Protein AF-A0A8S9RZ91-F1 (afdb_monomer)

Solvent-accessible surface area (backbone atoms only — not comparable to full-atom values): 9835 Å² total; per-residue (Å²): 141,82,88,76,85,74,83,75,78,84,65,54,71,66,55,51,50,51,50,53,48,51,53,52,50,52,51,51,64,76,62,54,91,50,96,87,55,54,51,36,31,27,27,37,69,45,57,50,100,84,69,47,68,59,37,34,36,29,27,37,44,76,41,85,66,58,70,72,53,40,52,53,52,25,52,43,52,44,50,63,47,27,75,76,74,50,90,67,40,70,46,76,37,62,60,89,55,75,84,68,41,77,88,36,60,71,62,47,51,53,41,56,58,52,46,72,78,31,95,70,59,41,80,42,76,42,60,57,89,76,44,51,65,26,51,49,33,12,52,44,26,44,68,39,86,61,90,40,80,49,73,44,62,67,89,53,75,61,66,83,49,59,78,90,121

InterPro domains:
  IPR002156 Ribonuclease H domain [PF13456] (37-140)
  IPR044730 Ribonuclease H-like domain, plant type [cd06222] (40-139)

Nearest PDB structures (foldseek):
  3flk-assembly2_C  TM=3.140E-01  e=1.646E-01  Pseudomonas putida
  8grd-assembly1_A  TM=3.361E-01  e=4.318E-01  Homo sapiens
  6l59-assembly1_A  TM=4.097E-01  e=9.959E-01  Homo sapiens
  6kdf-assembly6_K  TM=3.539E-01  e=7.221E-01  Homo sapiens
  6kdf-assembly7_N  TM=3.415E-01  e=2.785E+00  Homo sapiens

Organism: Brassica cretica (NCBI:txid69181)

Radius of gyration: 17.31 Å; Cα contacts (8 Å, |Δi|>4): 193; chains: 1; bounding box: 48×41×41 Å

Secondary structure (DSSP, 8-state):
------------HHHHHHHHHHHHHHHHHHTS--TT--EEEEEEEEE-TTS-EEEEEEEEEE--S-HHHHHHHHHHHHHHHHHHH----EEEES-S-GGGGGG-HHHHHHHHHHHTT-TT-EEEE--GGG-HHHHHHHHHHHH-SS--EEEESS--HHHHS----

Sequence (165 aa):
MNDKHFRRIYRDPLELVGYAESECQAWFNANERTPTNQFSGCGWVWMDNIRNAQLMGTRKHVRRESPLHSEGKALRWAMENMLQHSTCQSFETDCKEPGAWPSFATELERIETLQICFPDFKITYVPRTQNQISDSLARTARSFHRELYFIGCSIPVWLLRPPQV

Structure (mmCIF, N/CA/C/O backbone):
data_AF-A0A8S9RZ91-F1
#
_entry.id   AF-A0A8S9RZ91-F1
#
loop_
_atom_site.group_PDB
_atom_site.id
_atom_site.type_symbol
_atom_site.label_atom_id
_atom_site.label_alt_id
_atom_site.label_comp_id
_atom_site.label_asym_id
_atom_site.label_entity_id
_atom_site.label_seq_id
_atom_site.pdbx_PDB_ins_code
_atom_site.Cartn_x
_atom_site.Cartn_y
_atom_site.Cartn_z
_atom_site.occupancy
_atom_site.B_iso_or_equiv
_atom_site.auth_seq_id
_atom_site.auth_comp_id
_atom_site.auth_asym_id
_atom_site.auth_atom_id
_atom_site.pdbx_PDB_model_num
ATOM 1 N N . MET A 1 1 ? -24.374 -27.828 13.364 1.00 34.03 1 MET A N 1
ATOM 2 C CA . MET A 1 1 ? -22.987 -28.269 13.619 1.00 34.03 1 MET A CA 1
ATOM 3 C C . MET A 1 1 ? -22.269 -28.289 12.284 1.00 34.03 1 MET A C 1
ATOM 5 O O . MET A 1 1 ? -22.613 -29.120 11.463 1.00 34.03 1 MET A O 1
ATOM 9 N N . ASN A 1 2 ? -21.375 -27.332 12.031 1.00 27.08 2 ASN A N 1
ATOM 10 C CA . ASN A 1 2 ? -20.544 -27.307 10.826 1.00 27.08 2 ASN A CA 1
ATOM 11 C C . ASN A 1 2 ? -19.086 -27.375 11.270 1.00 27.08 2 ASN A C 1
ATOM 13 O O . ASN A 1 2 ? -18.550 -26.394 11.784 1.00 27.08 2 ASN A O 1
ATOM 17 N N . ASP A 1 3 ? -18.488 -28.545 11.085 1.00 34.78 3 ASP A N 1
ATOM 18 C CA . ASP A 1 3 ? -17.077 -28.808 11.329 1.00 34.78 3 ASP A CA 1
ATOM 19 C C . ASP A 1 3 ? -16.261 -28.195 10.181 1.00 34.78 3 ASP A C 1
ATOM 21 O O . ASP A 1 3 ? -16.279 -28.679 9.048 1.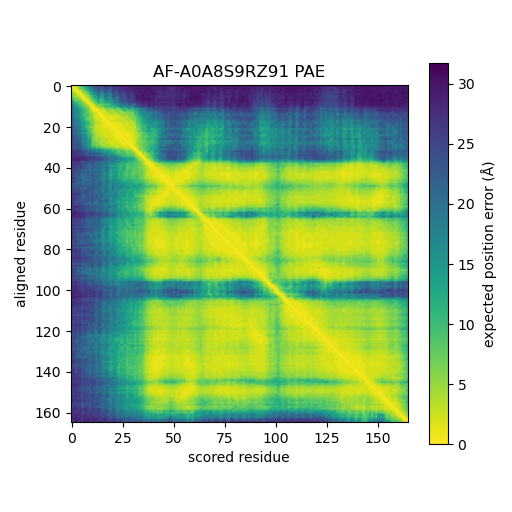00 34.78 3 ASP A O 1
ATOM 25 N N . LYS A 1 4 ? -15.580 -27.074 10.441 1.00 41.78 4 LYS A N 1
ATOM 26 C CA . LYS A 1 4 ? -14.580 -26.529 9.516 1.00 41.78 4 LYS A CA 1
ATOM 27 C C . LYS A 1 4 ? -13.222 -27.071 9.939 1.00 41.78 4 LYS A C 1
ATOM 29 O O . LYS A 1 4 ? -12.595 -26.543 10.853 1.00 41.78 4 LYS A O 1
ATOM 34 N N . HIS A 1 5 ? -12.766 -28.114 9.250 1.00 31.23 5 HIS A N 1
ATOM 35 C CA . HIS A 1 5 ? -11.403 -28.624 9.359 1.00 31.23 5 HIS A CA 1
ATOM 36 C C . HIS A 1 5 ? -10.395 -27.537 8.952 1.00 31.23 5 HIS A C 1
ATOM 38 O O . HIS A 1 5 ? -10.064 -27.372 7.779 1.00 31.23 5 HIS A O 1
ATOM 44 N N . PHE A 1 6 ? -9.857 -26.812 9.931 1.00 33.94 6 PHE A N 1
ATOM 45 C CA . PHE A 1 6 ? -8.595 -26.106 9.761 1.00 33.94 6 PHE A CA 1
ATOM 46 C C . PHE A 1 6 ? -7.485 -27.149 9.828 1.00 33.94 6 PHE A C 1
ATOM 48 O O . PHE A 1 6 ? -7.125 -27.636 10.899 1.00 33.94 6 PHE A O 1
ATOM 55 N N . ARG A 1 7 ? -6.952 -27.525 8.663 1.00 33.78 7 ARG A N 1
ATOM 56 C CA . ARG A 1 7 ? -5.747 -28.351 8.556 1.00 33.78 7 ARG A CA 1
ATOM 57 C C . ARG A 1 7 ? -4.568 -27.515 9.063 1.00 33.78 7 ARG A C 1
ATOM 59 O O . ARG A 1 7 ? -3.879 -26.852 8.296 1.00 33.78 7 ARG A O 1
ATOM 66 N N . ARG A 1 8 ? -4.398 -27.487 10.386 1.00 36.38 8 ARG A N 1
ATOM 67 C CA . ARG A 1 8 ? -3.256 -26.899 11.085 1.00 36.38 8 ARG A CA 1
ATOM 68 C C . ARG A 1 8 ? -2.038 -27.710 10.661 1.00 36.38 8 ARG A C 1
ATOM 70 O O . ARG A 1 8 ? -1.845 -28.831 11.120 1.00 36.38 8 ARG A O 1
ATOM 77 N N . ILE A 1 9 ? -1.269 -27.188 9.711 1.00 44.84 9 ILE A N 1
ATOM 78 C CA . ILE A 1 9 ? 0.043 -27.743 9.390 1.00 44.84 9 ILE A CA 1
ATOM 79 C C . ILE A 1 9 ? 0.877 -27.496 10.651 1.00 44.84 9 ILE A C 1
ATOM 81 O O . ILE A 1 9 ? 1.261 -26.360 10.920 1.00 44.84 9 ILE A O 1
ATOM 85 N N . TYR A 1 10 ? 1.062 -28.525 11.480 1.00 34.47 10 TYR A N 1
ATOM 86 C CA . TYR A 1 10 ? 2.038 -28.502 12.566 1.00 34.47 10 TYR A CA 1
ATOM 87 C C . TYR A 1 10 ? 3.422 -28.473 11.913 1.00 34.47 10 TYR A C 1
ATOM 89 O O . TYR A 1 10 ? 4.023 -29.512 11.667 1.00 34.47 10 TYR A O 1
ATOM 97 N N . ARG A 1 11 ? 3.884 -27.282 11.534 1.00 51.81 11 ARG A N 1
ATOM 98 C CA . ARG A 1 11 ? 5.304 -27.047 11.286 1.00 51.81 11 ARG A CA 1
ATOM 99 C C . ARG A 1 11 ? 5.971 -26.920 12.649 1.00 51.81 11 ARG A C 1
ATOM 101 O O . ARG A 1 11 ? 5.443 -26.221 13.516 1.00 51.81 11 ARG A O 1
ATOM 108 N N . ASP A 1 12 ? 7.088 -27.614 12.829 1.00 55.84 12 ASP A N 1
ATOM 109 C CA . ASP A 1 12 ? 7.968 -27.424 13.979 1.00 55.84 12 ASP A CA 1
ATOM 110 C C . ASP A 1 12 ? 8.267 -25.914 14.126 1.00 55.84 12 ASP A C 1
ATOM 112 O O . ASP A 1 12 ? 8.589 -25.264 13.124 1.00 55.84 12 ASP A O 1
ATOM 116 N N . PRO A 1 13 ? 8.125 -25.316 15.323 1.00 51.84 13 PRO A N 1
ATOM 117 C CA . PRO A 1 13 ? 8.532 -23.937 15.572 1.00 51.84 13 PRO A CA 1
ATOM 118 C C . PRO A 1 13 ? 9.932 -23.597 15.039 1.00 51.84 13 PRO A C 1
ATOM 120 O O . PRO A 1 13 ? 10.122 -22.495 14.529 1.00 51.84 13 PRO A O 1
ATOM 123 N N . LEU A 1 14 ? 10.884 -24.536 15.078 1.00 53.56 14 LEU A N 1
ATOM 124 C CA . LEU A 1 14 ? 12.232 -24.339 14.533 1.00 53.56 14 LEU A CA 1
ATOM 125 C C . LEU A 1 14 ? 12.255 -24.323 12.997 1.00 53.56 14 LEU A C 1
ATOM 127 O O .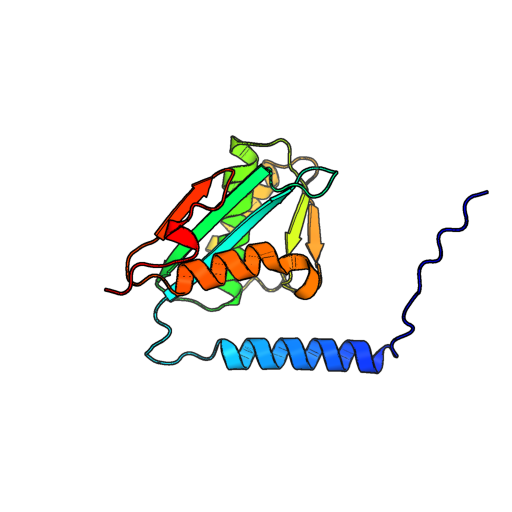 LEU A 1 14 ? 12.978 -23.523 12.409 1.00 53.56 14 LEU A O 1
ATOM 131 N N . GLU A 1 15 ? 11.420 -25.126 12.331 1.00 57.19 15 GLU A N 1
ATOM 132 C CA . GLU A 1 15 ? 11.250 -25.061 10.872 1.00 57.19 15 GLU A CA 1
ATOM 133 C C . GLU A 1 15 ? 10.570 -23.761 10.430 1.00 57.19 15 GLU A C 1
ATOM 135 O O . GLU A 1 15 ? 10.906 -23.217 9.380 1.00 57.19 15 GLU A O 1
ATOM 140 N N . LEU A 1 16 ? 9.618 -23.244 11.215 1.00 48.97 16 LEU A N 1
ATOM 141 C CA . LEU A 1 16 ? 8.991 -21.947 10.944 1.00 48.97 16 LEU A CA 1
ATOM 142 C C . LEU A 1 16 ? 9.999 -20.808 11.056 1.00 48.97 16 LEU A C 1
ATOM 144 O O . LEU A 1 16 ? 9.991 -19.929 10.197 1.00 48.97 16 LEU A O 1
ATOM 148 N N . VAL A 1 17 ? 10.857 -20.840 12.080 1.00 53.69 17 VAL A N 1
ATOM 149 C CA . VAL A 1 17 ? 11.947 -19.872 12.263 1.00 53.69 17 VAL A CA 1
ATOM 150 C C . VAL A 1 17 ? 12.961 -19.992 11.128 1.00 53.69 17 VAL A C 1
ATOM 152 O O . VAL A 1 17 ? 13.236 -18.992 10.475 1.00 53.69 17 VAL A O 1
ATOM 155 N N . GLY A 1 18 ? 13.420 -21.201 10.795 1.00 65.06 18 GLY A N 1
ATOM 156 C CA . GLY A 1 18 ? 14.364 -21.414 9.695 1.00 65.06 18 GLY A CA 1
ATOM 157 C C . GLY A 1 18 ? 13.801 -21.001 8.330 1.00 65.06 18 GLY A C 1
ATOM 158 O O . GLY A 1 18 ? 14.486 -20.358 7.537 1.00 65.06 18 GLY A O 1
ATOM 159 N N . TYR A 1 19 ? 12.521 -21.282 8.064 1.00 56.09 19 TYR A N 1
ATOM 160 C CA . TYR A 1 19 ? 11.839 -20.799 6.862 1.00 56.09 19 TYR A CA 1
ATOM 161 C C . TYR A 1 19 ? 11.774 -19.267 6.848 1.00 56.09 19 TYR A C 1
ATOM 163 O O . TYR A 1 19 ? 12.157 -18.633 5.866 1.00 56.09 19 TYR A O 1
ATOM 171 N N . ALA A 1 20 ? 11.359 -18.666 7.962 1.00 47.78 20 ALA A N 1
ATOM 172 C CA . ALA A 1 20 ? 11.318 -17.223 8.148 1.00 47.78 20 ALA A CA 1
ATOM 173 C C . ALA A 1 20 ? 12.686 -16.547 7.948 1.00 47.78 20 ALA A C 1
ATOM 175 O O . ALA A 1 20 ? 12.725 -15.464 7.366 1.00 47.78 20 ALA A O 1
ATOM 176 N N . GLU A 1 21 ? 13.770 -17.151 8.432 1.00 57.75 21 GLU A N 1
ATOM 177 C CA . GLU A 1 21 ? 15.146 -16.671 8.280 1.00 57.75 21 GLU A CA 1
ATOM 178 C C . GLU A 1 21 ? 15.637 -16.820 6.840 1.00 57.75 21 GLU A C 1
ATOM 180 O O . GLU A 1 21 ? 16.201 -15.877 6.289 1.00 57.75 21 GLU A O 1
ATOM 185 N N . SER A 1 22 ? 15.359 -17.955 6.193 1.00 59.03 22 SER A N 1
ATOM 186 C CA . SER A 1 22 ? 15.718 -18.178 4.788 1.00 59.03 22 SER A CA 1
ATOM 187 C C . SER A 1 22 ? 15.026 -17.184 3.849 1.00 59.03 22 SER A C 1
ATOM 189 O O . SER A 1 22 ? 15.671 -16.640 2.954 1.00 59.03 22 SER A O 1
ATOM 191 N N . GLU A 1 23 ? 13.755 -16.859 4.106 1.00 55.72 23 GLU A N 1
ATOM 192 C CA . GLU A 1 23 ? 13.004 -15.834 3.375 1.00 55.72 23 GLU A CA 1
ATOM 193 C C . GLU A 1 23 ? 13.587 -14.434 3.627 1.00 55.72 23 GLU A C 1
ATOM 195 O O . GLU A 1 23 ? 13.751 -13.656 2.688 1.00 55.72 23 GLU A O 1
ATOM 200 N N . CYS A 1 24 ? 13.965 -14.119 4.874 1.00 54.62 24 CYS A N 1
ATOM 201 C CA . CYS A 1 24 ? 14.640 -12.864 5.219 1.00 54.62 24 CYS A CA 1
ATOM 202 C C . CYS A 1 24 ? 16.007 -12.732 4.523 1.00 54.62 24 CYS A C 1
ATOM 204 O O . CYS A 1 24 ? 16.317 -11.670 3.981 1.00 54.62 24 CYS A O 1
ATOM 206 N N . GLN A 1 25 ? 16.808 -13.799 4.485 1.00 58.19 25 GLN A N 1
ATOM 207 C CA . GLN A 1 25 ? 18.122 -13.803 3.841 1.00 58.19 25 GLN A CA 1
ATOM 208 C C . GLN A 1 25 ? 18.008 -13.733 2.315 1.00 58.19 25 GLN A C 1
ATOM 210 O O . GLN A 1 25 ? 18.722 -12.959 1.678 1.00 58.19 25 GLN A O 1
ATOM 215 N N . ALA A 1 26 ? 17.088 -14.494 1.715 1.00 63.22 26 ALA A N 1
ATOM 216 C CA . ALA A 1 26 ? 16.804 -14.424 0.284 1.00 63.22 26 ALA A CA 1
ATOM 217 C C . ALA A 1 26 ? 16.333 -13.020 -0.113 1.00 63.22 26 ALA A C 1
ATOM 219 O O . ALA A 1 26 ? 16.778 -12.477 -1.126 1.00 63.22 26 ALA A O 1
ATOM 220 N N . TRP A 1 27 ? 15.496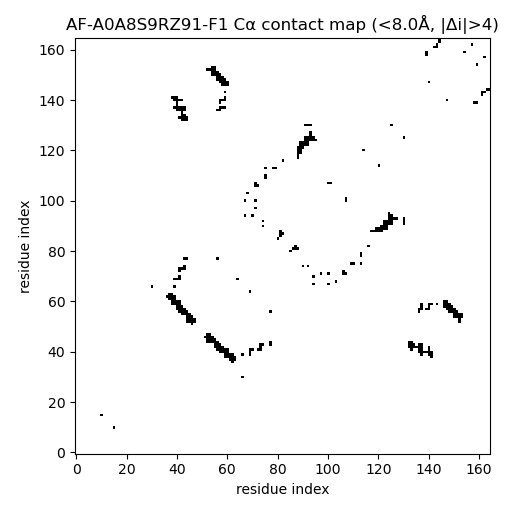 -12.399 0.720 1.00 62.22 27 TRP A N 1
ATOM 221 C CA . TRP A 1 27 ? 15.086 -11.013 0.545 1.00 62.22 27 TRP A CA 1
ATOM 222 C C . TRP A 1 27 ? 16.268 -10.048 0.654 1.00 62.22 27 TRP A C 1
ATOM 224 O O . TRP A 1 27 ? 16.386 -9.152 -0.180 1.00 62.22 27 TRP A O 1
ATOM 234 N N . PHE A 1 28 ? 17.161 -10.221 1.630 1.00 57.78 28 PHE A N 1
ATOM 235 C CA . PHE A 1 28 ? 18.330 -9.354 1.789 1.00 57.78 28 PHE A CA 1
ATOM 236 C C . PHE A 1 28 ? 19.254 -9.447 0.568 1.00 57.78 28 PHE A C 1
ATOM 238 O O . PHE A 1 28 ? 19.584 -8.425 -0.032 1.00 57.78 28 PHE A O 1
ATOM 245 N N . ASN A 1 29 ? 19.558 -10.669 0.123 1.00 63.75 29 ASN A N 1
ATOM 246 C CA . ASN A 1 29 ? 20.411 -10.940 -1.036 1.00 63.75 29 ASN A CA 1
ATOM 247 C C . ASN A 1 29 ? 19.793 -10.416 -2.345 1.00 63.75 29 ASN A C 1
ATOM 249 O O . ASN A 1 29 ? 20.468 -9.770 -3.142 1.00 63.75 29 ASN A O 1
ATOM 253 N N . ALA A 1 30 ? 18.487 -10.617 -2.562 1.00 58.94 30 ALA A N 1
ATOM 254 C CA . ALA A 1 30 ? 17.782 -10.096 -3.741 1.00 58.94 30 ALA A CA 1
ATOM 255 C C . ALA A 1 30 ? 17.734 -8.559 -3.784 1.00 58.94 30 ALA A C 1
ATOM 257 O O . ALA A 1 30 ? 17.476 -7.955 -4.830 1.00 58.94 30 ALA A O 1
ATOM 258 N N . ASN A 1 31 ? 17.957 -7.920 -2.640 1.00 55.81 31 ASN A N 1
ATOM 259 C CA . ASN A 1 31 ? 17.917 -6.483 -2.490 1.00 55.81 31 ASN A CA 1
ATOM 260 C C . ASN A 1 31 ? 19.295 -5.854 -2.239 1.00 55.81 31 ASN A C 1
ATOM 262 O O . ASN A 1 31 ? 19.367 -4.645 -1.992 1.00 55.81 31 ASN A O 1
ATOM 266 N N . GLU A 1 32 ? 20.383 -6.609 -2.362 1.00 61.94 32 GLU A N 1
ATOM 267 C CA . GLU A 1 32 ? 21.737 -6.068 -2.319 1.00 61.94 32 GLU A CA 1
ATOM 268 C C . GLU A 1 32 ? 21.937 -5.034 -3.453 1.00 61.94 32 GLU A C 1
ATOM 270 O O . GLU A 1 32 ? 21.334 -5.114 -4.534 1.00 61.94 32 GLU A O 1
ATOM 275 N N . ARG A 1 33 ? 22.687 -3.958 -3.184 1.00 55.09 33 ARG A N 1
ATOM 276 C CA . ARG A 1 33 ? 22.827 -2.829 -4.122 1.00 55.09 33 ARG A CA 1
ATOM 277 C C . ARG A 1 33 ? 23.794 -3.185 -5.250 1.00 55.09 33 ARG A C 1
ATOM 279 O O . ARG A 1 33 ? 25.002 -3.080 -5.087 1.00 55.09 33 ARG A O 1
ATOM 286 N N . THR A 1 34 ? 23.256 -3.509 -6.422 1.00 54.91 34 THR A N 1
ATOM 287 C CA . THR A 1 34 ? 24.010 -3.551 -7.683 1.00 54.91 34 THR A CA 1
ATOM 288 C C . THR A 1 34 ? 23.812 -2.246 -8.478 1.00 54.91 34 THR A C 1
ATOM 290 O O . THR A 1 34 ? 22.769 -1.600 -8.334 1.00 54.91 34 THR A O 1
ATOM 293 N N . PRO A 1 35 ? 24.757 -1.834 -9.350 1.00 53.41 35 PRO A N 1
ATOM 294 C CA . PRO A 1 35 ? 24.640 -0.612 -10.165 1.00 53.41 35 PRO A CA 1
ATOM 295 C C . PRO A 1 35 ? 23.393 -0.549 -11.067 1.00 53.41 35 PRO A C 1
ATOM 297 O O . PRO A 1 35 ? 22.992 0.531 -11.500 1.00 53.41 35 PRO A O 1
ATOM 300 N N . THR A 1 36 ? 22.764 -1.697 -11.335 1.00 53.47 36 THR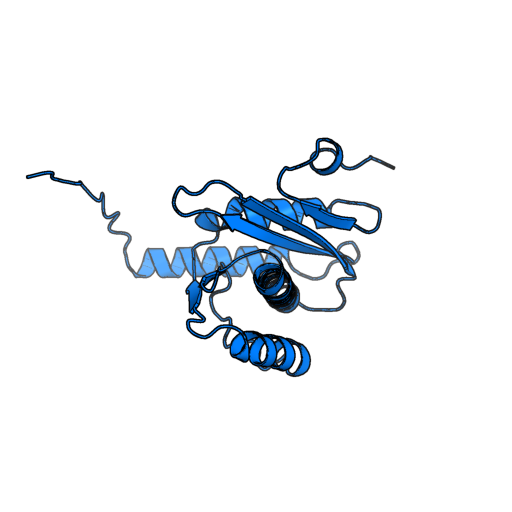 A N 1
ATOM 301 C CA . THR A 1 36 ? 21.526 -1.842 -12.116 1.00 53.47 36 THR A CA 1
ATOM 302 C C . THR A 1 36 ? 20.250 -1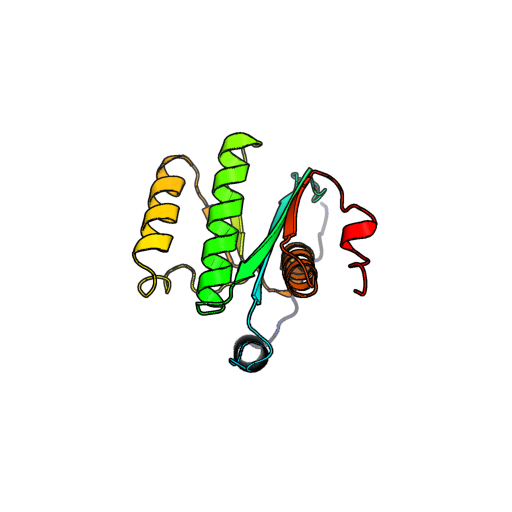.643 -11.287 1.00 53.47 36 THR A C 1
ATOM 304 O O . THR A 1 36 ? 19.164 -1.527 -11.848 1.00 53.47 36 THR A O 1
ATOM 307 N N . ASN A 1 37 ? 20.349 -1.547 -9.958 1.00 62.94 37 ASN A N 1
ATOM 308 C CA . ASN A 1 37 ? 19.211 -1.462 -9.042 1.00 62.94 37 ASN A CA 1
ATOM 309 C C . ASN A 1 37 ? 18.917 -0.007 -8.620 1.00 62.94 37 ASN A C 1
ATOM 311 O O . ASN A 1 37 ? 18.726 0.292 -7.444 1.00 62.94 37 ASN A O 1
ATOM 315 N N . GLN A 1 38 ? 18.917 0.921 -9.585 1.00 73.06 38 GLN A N 1
ATOM 316 C CA . GLN A 1 38 ? 18.731 2.364 -9.347 1.00 73.06 38 GLN A CA 1
ATOM 317 C C . GLN A 1 38 ? 17.291 2.757 -9.004 1.00 73.06 38 GLN A C 1
ATOM 319 O O . GLN A 1 38 ? 17.037 3.902 -8.632 1.00 73.06 38 GLN A O 1
ATOM 324 N N . PHE A 1 39 ? 16.340 1.829 -9.119 1.00 82.25 39 PHE A N 1
ATOM 325 C CA . PHE A 1 39 ? 14.923 2.090 -8.909 1.00 82.25 39 PHE A CA 1
ATOM 326 C C . PHE A 1 39 ? 14.290 1.064 -7.978 1.00 82.25 39 PHE A C 1
ATOM 328 O O . PHE A 1 39 ? 14.609 -0.121 -8.004 1.00 82.25 39 PHE A O 1
ATOM 335 N N . SER A 1 40 ? 13.366 1.552 -7.163 1.00 85.62 40 SER A N 1
ATOM 336 C CA . SER A 1 40 ? 12.488 0.760 -6.319 1.00 85.62 40 SER A CA 1
ATOM 337 C C . SER A 1 40 ? 11.062 0.907 -6.839 1.00 85.62 40 SER A C 1
ATOM 339 O O . SER A 1 40 ? 10.715 1.903 -7.473 1.00 85.62 40 SER A O 1
ATOM 341 N N . GLY A 1 41 ? 10.236 -0.095 -6.564 1.00 89.38 41 GLY A N 1
ATOM 342 C CA . GLY A 1 41 ? 8.800 -0.022 -6.797 1.00 89.38 41 GLY A CA 1
ATOM 343 C C . GLY A 1 41 ? 8.056 -0.088 -5.471 1.00 89.38 41 GLY A C 1
ATOM 344 O O . GLY A 1 41 ? 8.498 -0.791 -4.564 1.00 89.38 41 GLY A O 1
ATOM 345 N N . CYS A 1 42 ? 6.944 0.632 -5.374 1.00 90.75 42 CYS A N 1
ATOM 346 C CA . CYS A 1 42 ? 5.942 0.468 -4.325 1.00 90.75 42 CYS A CA 1
ATOM 347 C C . CYS A 1 42 ? 4.652 -0.038 -4.970 1.00 90.75 42 CYS A C 1
ATOM 349 O O . CYS A 1 42 ? 4.259 0.453 -6.030 1.00 90.75 42 CYS A O 1
ATOM 351 N N . GLY A 1 43 ? 3.979 -0.967 -4.301 1.00 93.75 43 GLY A N 1
ATOM 352 C CA . GLY A 1 43 ? 2.671 -1.468 -4.693 1.00 93.75 43 GLY A CA 1
ATOM 353 C C . GLY A 1 43 ? 1.787 -1.635 -3.465 1.00 93.75 43 GLY A C 1
ATOM 354 O O . GLY A 1 43 ? 2.284 -2.005 -2.407 1.00 93.75 43 GLY A O 1
ATOM 355 N N . TRP A 1 44 ? 0.498 -1.344 -3.601 1.00 95.19 44 TRP A N 1
ATOM 356 C CA . TRP A 1 44 ? -0.507 -1.611 -2.574 1.00 95.19 44 TRP A CA 1
ATOM 357 C C . TRP A 1 44 ? -1.839 -1.954 -3.231 1.00 95.19 44 TRP A C 1
ATOM 359 O O . TRP A 1 44 ? -2.126 -1.519 -4.349 1.00 95.19 44 TRP A O 1
ATOM 369 N N . VAL A 1 45 ? -2.661 -2.720 -2.522 1.00 95.50 45 VAL A N 1
ATOM 370 C CA . VAL A 1 45 ? -4.027 -3.042 -2.926 1.00 95.50 45 VAL A CA 1
ATOM 371 C C . VAL A 1 45 ? -4.956 -2.901 -1.728 1.00 95.50 45 VAL A C 1
ATOM 373 O O . VAL A 1 45 ? -4.645 -3.349 -0.628 1.00 95.50 45 VAL A O 1
ATOM 376 N N . TRP A 1 46 ? -6.102 -2.275 -1.952 1.00 94.81 46 TRP A N 1
ATOM 377 C CA . TRP A 1 46 ? -7.233 -2.287 -1.045 1.00 94.81 46 TRP A CA 1
ATOM 378 C C . TRP A 1 46 ? -8.250 -3.311 -1.537 1.00 94.81 46 TRP A C 1
ATOM 380 O O . TRP A 1 46 ? -8.654 -3.303 -2.705 1.00 94.81 46 TRP A O 1
ATOM 390 N N . MET A 1 47 ? -8.646 -4.200 -0.632 1.00 91.75 47 MET A N 1
ATOM 391 C CA . MET A 1 47 ? -9.629 -5.242 -0.881 1.00 91.75 47 MET A CA 1
ATOM 392 C C . MET A 1 47 ? -10.874 -5.019 -0.024 1.00 91.75 47 MET A C 1
ATOM 394 O O . MET A 1 47 ? -10.780 -4.542 1.107 1.00 91.75 47 MET A O 1
ATOM 398 N N . ASP A 1 48 ? -12.035 -5.394 -0.557 1.00 88.69 48 ASP A N 1
ATOM 399 C CA . ASP A 1 48 ? -13.264 -5.481 0.229 1.00 88.69 48 ASP A CA 1
ATOM 400 C C . ASP A 1 48 ? -13.280 -6.723 1.143 1.00 88.69 48 ASP A C 1
ATOM 402 O O . ASP A 1 48 ? -12.374 -7.563 1.139 1.00 88.69 48 ASP A O 1
ATOM 406 N N . ASN A 1 49 ? -14.360 -6.875 1.911 1.00 86.44 49 ASN A N 1
ATOM 407 C CA . ASN A 1 49 ? -14.545 -7.979 2.858 1.00 86.44 49 ASN A CA 1
ATOM 408 C C . ASN A 1 49 ? -14.604 -9.373 2.197 1.00 86.44 49 ASN A C 1
ATOM 410 O O . ASN A 1 49 ? -14.541 -10.385 2.893 1.00 86.44 49 ASN A O 1
ATOM 414 N N . ILE A 1 50 ? -14.744 -9.439 0.871 1.00 90.12 50 ILE A N 1
ATOM 415 C CA . ILE A 1 50 ? -14.828 -10.668 0.072 1.00 90.12 50 ILE A CA 1
ATOM 416 C C . ILE A 1 50 ? -13.527 -10.859 -0.739 1.00 90.12 50 ILE A C 1
ATOM 418 O O . ILE A 1 50 ? -13.435 -11.746 -1.582 1.00 90.12 50 ILE A O 1
ATOM 422 N N . ARG A 1 51 ? -12.474 -10.082 -0.438 1.00 85.75 51 ARG A N 1
ATOM 423 C CA . ARG A 1 51 ? -11.161 -10.106 -1.107 1.00 85.75 51 ARG A CA 1
ATOM 424 C C . ARG A 1 51 ? -11.192 -9.681 -2.579 1.00 85.75 51 ARG A C 1
ATOM 426 O O . ARG A 1 51 ? -10.282 -10.035 -3.328 1.00 85.75 51 ARG A O 1
ATOM 433 N N . ASN A 1 52 ? -12.175 -8.886 -3.001 1.00 89.75 52 ASN A N 1
ATOM 434 C CA . ASN A 1 52 ? -12.107 -8.251 -4.317 1.00 89.75 52 ASN A CA 1
ATOM 435 C C . ASN A 1 52 ? -11.286 -6.969 -4.229 1.00 89.75 52 ASN A C 1
ATOM 437 O O . ASN A 1 52 ? -11.512 -6.144 -3.343 1.00 89.75 52 ASN A O 1
ATOM 441 N N . ALA A 1 53 ? -10.350 -6.789 -5.160 1.00 91.19 53 ALA A N 1
ATOM 442 C CA . ALA A 1 53 ? -9.585 -5.556 -5.271 1.00 91.19 53 ALA A CA 1
ATOM 443 C C . ALA A 1 53 ? -10.511 -4.399 -5.676 1.00 91.19 53 ALA A C 1
ATOM 445 O O . ALA A 1 53 ? -11.154 -4.453 -6.721 1.00 91.19 53 ALA A O 1
ATOM 446 N N . GLN A 1 54 ? -10.558 -3.361 -4.846 1.00 93.94 54 GLN A N 1
ATOM 447 C CA . GLN A 1 54 ? -11.377 -2.166 -5.062 1.00 93.94 54 GLN A CA 1
ATOM 448 C C . GLN A 1 54 ? -10.535 -1.009 -5.601 1.00 93.94 54 GLN A C 1
ATOM 450 O O . GLN A 1 54 ? -10.951 -0.268 -6.491 1.00 93.94 54 GLN A O 1
ATOM 455 N N . LEU A 1 55 ? -9.315 -0.877 -5.084 1.00 94.88 55 LEU A N 1
ATOM 456 C CA . LEU A 1 55 ? -8.362 0.141 -5.497 1.00 94.88 55 LEU A CA 1
ATOM 457 C C . LEU A 1 55 ? -6.952 -0.407 -5.340 1.00 94.88 55 LEU A C 1
ATOM 459 O O . LEU A 1 55 ? -6.669 -1.160 -4.414 1.00 94.88 55 LEU A O 1
ATOM 463 N N . MET A 1 56 ? -6.053 -0.029 -6.231 1.00 95.75 56 MET A N 1
ATOM 464 C CA . MET A 1 56 ? -4.650 -0.390 -6.122 1.00 95.75 56 MET A CA 1
ATOM 465 C C . MET A 1 56 ? -3.773 0.736 -6.631 1.00 95.75 56 MET A C 1
ATOM 467 O O . MET A 1 56 ? -4.187 1.529 -7.480 1.00 95.75 56 MET A O 1
ATOM 471 N N . GLY A 1 57 ? -2.545 0.763 -6.137 1.00 95.38 57 GLY A N 1
ATOM 472 C CA . GLY A 1 57 ? -1.531 1.697 -6.578 1.00 95.38 57 GLY A CA 1
ATOM 473 C C . GLY A 1 57 ? -0.243 0.980 -6.930 1.00 95.38 57 GLY A C 1
ATOM 474 O O . GLY A 1 57 ? 0.168 0.034 -6.260 1.00 95.38 57 GLY A O 1
ATOM 475 N N . THR A 1 58 ? 0.419 1.455 -7.979 1.00 94.88 58 THR A N 1
ATOM 476 C CA . THR A 1 58 ? 1.800 1.086 -8.276 1.00 94.88 58 THR A CA 1
ATOM 477 C C . THR A 1 58 ? 2.598 2.307 -8.696 1.00 94.88 58 THR A C 1
ATOM 479 O O . THR A 1 58 ? 2.130 3.146 -9.469 1.00 94.88 58 THR A O 1
ATOM 482 N N . ARG A 1 59 ? 3.802 2.447 -8.146 1.00 92.56 59 ARG A N 1
ATOM 483 C CA . ARG A 1 59 ? 4.698 3.545 -8.498 1.00 92.56 59 ARG A CA 1
ATOM 484 C C . ARG A 1 59 ? 6.146 3.106 -8.491 1.00 92.56 59 ARG A C 1
ATOM 486 O O . ARG A 1 59 ? 6.547 2.252 -7.701 1.00 92.56 59 ARG A O 1
ATOM 493 N N . LYS A 1 60 ? 6.931 3.754 -9.337 1.00 90.75 60 LYS A N 1
ATOM 494 C CA . LYS A 1 60 ? 8.383 3.638 -9.393 1.00 90.75 60 LYS A CA 1
ATOM 495 C C . LYS A 1 60 ? 9.005 4.878 -8.761 1.00 90.75 60 LYS A C 1
ATOM 497 O O . LYS A 1 60 ? 8.556 5.994 -9.006 1.00 90.75 60 LYS A O 1
ATOM 502 N N . HIS A 1 61 ? 10.074 4.694 -7.997 1.00 83.06 61 HIS A N 1
ATOM 503 C CA . HIS A 1 61 ? 10.870 5.787 -7.439 1.00 83.06 61 HIS A CA 1
ATOM 504 C C . HIS A 1 61 ? 12.359 5.474 -7.523 1.00 83.06 61 HIS A C 1
ATOM 506 O O . HIS A 1 61 ? 12.772 4.314 -7.575 1.00 83.06 61 HIS A O 1
ATOM 512 N N . VAL A 1 62 ? 13.189 6.517 -7.531 1.00 79.50 62 VAL A N 1
ATOM 513 C CA . VAL A 1 62 ? 14.646 6.348 -7.494 1.00 79.50 62 VAL A CA 1
ATOM 514 C C . VAL A 1 62 ? 15.028 5.675 -6.177 1.00 79.50 62 VAL A C 1
ATOM 516 O O . VAL A 1 62 ? 14.663 6.136 -5.091 1.00 79.50 62 VAL A O 1
ATOM 519 N N . ARG A 1 63 ? 15.776 4.576 -6.268 1.00 72.25 63 ARG A N 1
ATOM 520 C CA . ARG A 1 63 ? 16.268 3.806 -5.128 1.00 72.25 63 ARG A CA 1
ATOM 521 C C . ARG A 1 63 ? 17.465 4.509 -4.507 1.00 72.25 63 ARG A C 1
ATOM 523 O O . ARG A 1 63 ? 18.612 4.110 -4.671 1.00 72.25 63 ARG A O 1
ATOM 530 N N . ARG A 1 64 ? 17.184 5.577 -3.765 1.00 65.75 64 ARG A N 1
ATOM 531 C CA . ARG A 1 64 ? 18.189 6.255 -2.932 1.00 65.75 64 ARG A CA 1
ATOM 532 C C . ARG A 1 64 ? 18.401 5.547 -1.592 1.00 65.75 64 ARG A C 1
ATOM 534 O O . ARG A 1 64 ? 19.420 5.738 -0.939 1.00 65.75 64 ARG A O 1
ATOM 541 N N . GLU A 1 65 ? 17.469 4.676 -1.207 1.00 71.12 65 GLU A N 1
ATOM 542 C CA . GLU A 1 65 ? 17.308 4.197 0.172 1.00 71.12 65 GLU A CA 1
ATOM 543 C C . GLU A 1 65 ? 17.147 2.669 0.232 1.00 71.12 65 GLU A C 1
ATOM 545 O O . GLU A 1 65 ? 17.194 1.987 -0.799 1.00 71.12 65 GLU A O 1
ATOM 550 N N . SER A 1 66 ? 17.053 2.115 1.442 1.00 76.12 66 SER A N 1
ATOM 551 C CA . SER A 1 66 ? 16.971 0.670 1.674 1.00 76.12 66 SER A CA 1
ATOM 552 C C . SER A 1 66 ? 15.627 0.083 1.192 1.00 76.12 66 SER A C 1
ATOM 554 O O . SER A 1 66 ? 14.668 0.813 0.929 1.00 76.12 66 SER A O 1
ATOM 556 N N . PRO A 1 67 ? 15.509 -1.246 1.051 1.00 77.75 67 PRO A N 1
ATOM 557 C CA . PRO A 1 67 ? 14.218 -1.879 0.779 1.00 77.75 67 PRO A CA 1
ATOM 558 C C . PRO A 1 67 ? 13.181 -1.617 1.876 1.00 77.75 67 PRO A C 1
ATOM 560 O O . PRO A 1 67 ? 12.039 -1.324 1.549 1.00 77.75 67 PRO A O 1
ATOM 563 N N . LEU A 1 68 ? 13.599 -1.623 3.149 1.00 78.88 68 LEU A N 1
ATOM 564 C CA . LEU A 1 68 ? 12.740 -1.294 4.293 1.00 78.88 68 LEU A CA 1
ATOM 565 C C . LEU A 1 68 ? 12.102 0.092 4.128 1.00 78.88 68 LEU A C 1
ATOM 567 O O . LEU A 1 68 ? 10.920 0.287 4.389 1.00 78.88 68 LEU A O 1
ATOM 571 N N . HIS A 1 69 ? 12.860 1.036 3.573 1.00 79.06 69 HIS A N 1
ATOM 572 C CA . HIS A 1 69 ? 12.349 2.354 3.240 1.00 79.06 69 HIS A CA 1
ATOM 573 C C . HIS A 1 69 ? 11.287 2.332 2.121 1.00 79.06 69 HIS A C 1
ATOM 575 O O . HIS A 1 69 ? 10.362 3.141 2.111 1.00 79.06 69 HIS A O 1
ATOM 581 N N . SER A 1 70 ? 11.394 1.407 1.162 1.00 82.50 70 SER A N 1
ATOM 582 C CA . SER A 1 70 ? 10.381 1.242 0.107 1.00 82.50 70 SER A CA 1
ATOM 583 C C . SER A 1 70 ? 9.078 0.651 0.655 1.00 82.50 70 SER A C 1
ATOM 585 O O . SER A 1 70 ? 8.014 1.058 0.189 1.00 82.50 70 SER A O 1
ATOM 587 N N . GLU A 1 71 ? 9.159 -0.218 1.668 1.00 85.81 71 GLU A N 1
ATOM 588 C CA . GLU A 1 71 ? 7.992 -0.729 2.401 1.00 85.81 71 GLU A CA 1
ATOM 589 C C . GLU A 1 71 ? 7.275 0.395 3.165 1.00 85.81 71 GLU A C 1
ATOM 591 O O . GLU A 1 71 ? 6.076 0.600 2.980 1.00 85.81 71 GLU A O 1
ATOM 596 N N . GLY A 1 72 ? 8.012 1.209 3.935 1.00 84.94 72 GLY A N 1
ATOM 597 C CA . GLY A 1 72 ? 7.441 2.370 4.636 1.00 84.94 72 GLY A CA 1
ATOM 598 C C . GLY A 1 72 ? 6.792 3.372 3.673 1.00 84.94 72 GLY A C 1
ATOM 599 O O . GLY A 1 72 ? 5.645 3.783 3.853 1.00 84.94 72 GLY A O 1
ATOM 600 N N . LYS A 1 73 ? 7.475 3.685 2.563 1.00 87.50 73 LYS A N 1
ATOM 601 C CA . LYS A 1 73 ? 6.930 4.520 1.482 1.00 87.50 73 LYS A CA 1
ATOM 602 C C . LYS A 1 73 ? 5.643 3.938 0.888 1.00 87.50 73 LYS A C 1
ATOM 604 O O . LYS A 1 73 ? 4.741 4.713 0.559 1.00 87.50 73 LYS A O 1
ATOM 609 N N . ALA A 1 74 ? 5.565 2.621 0.694 1.00 90.69 74 ALA A N 1
ATOM 610 C CA . ALA A 1 74 ? 4.376 1.958 0.162 1.00 90.69 74 ALA A CA 1
ATOM 611 C C . ALA A 1 74 ? 3.200 2.055 1.142 1.00 90.69 74 ALA A C 1
ATOM 613 O O . ALA A 1 74 ? 2.115 2.456 0.723 1.00 90.69 74 ALA A O 1
ATOM 614 N N . LEU A 1 75 ? 3.433 1.792 2.433 1.00 90.88 75 LEU A N 1
ATOM 615 C CA . LEU A 1 75 ? 2.404 1.920 3.464 1.00 90.88 75 LEU A CA 1
ATOM 616 C C . LEU A 1 75 ? 1.883 3.353 3.571 1.00 90.88 75 LEU A C 1
ATOM 618 O O . LEU A 1 75 ? 0.674 3.562 3.518 1.00 90.88 75 LEU A O 1
ATOM 622 N N . ARG A 1 76 ? 2.780 4.342 3.672 1.00 91.31 76 ARG A N 1
ATOM 623 C CA . ARG A 1 76 ? 2.397 5.759 3.737 1.00 91.31 76 ARG A CA 1
ATOM 624 C C . ARG A 1 76 ? 1.482 6.129 2.576 1.00 91.31 76 ARG A C 1
ATOM 626 O O . ARG A 1 76 ? 0.453 6.767 2.760 1.00 91.31 76 ARG A O 1
ATOM 633 N N . TRP A 1 77 ? 1.847 5.685 1.376 1.00 94.31 77 TRP A N 1
ATOM 634 C CA . TRP A 1 77 ? 1.070 5.960 0.177 1.00 94.31 77 TRP A CA 1
ATOM 635 C C . TRP A 1 77 ? -0.293 5.265 0.189 1.00 94.31 77 TRP A C 1
ATOM 637 O O . TRP A 1 77 ? -1.284 5.872 -0.211 1.00 94.31 77 TRP A O 1
ATOM 647 N N . ALA A 1 78 ? -0.368 4.028 0.681 1.00 94.94 78 ALA A N 1
ATOM 648 C CA . ALA A 1 78 ? -1.640 3.346 0.882 1.00 94.94 78 ALA A CA 1
ATOM 649 C C . ALA A 1 78 ? -2.525 4.124 1.869 1.00 94.94 78 ALA A C 1
ATOM 651 O O . ALA A 1 78 ? -3.677 4.399 1.552 1.00 94.94 78 ALA A O 1
ATOM 652 N N . MET A 1 79 ? -1.983 4.561 3.010 1.00 93.62 79 MET A N 1
ATOM 653 C CA . MET A 1 79 ? -2.703 5.364 4.008 1.00 93.62 79 MET A CA 1
ATOM 654 C C . MET A 1 79 ? -3.231 6.682 3.421 1.00 93.62 79 MET A C 1
ATOM 656 O O . MET A 1 79 ? -4.417 6.974 3.553 1.00 93.62 79 MET A O 1
ATOM 660 N N . GLU A 1 80 ? -2.391 7.440 2.706 1.00 94.62 80 GLU A N 1
ATOM 661 C CA . GLU A 1 80 ? -2.780 8.687 2.022 1.00 94.62 80 GLU A CA 1
ATOM 662 C C . GLU A 1 80 ? -3.964 8.476 1.059 1.00 94.62 80 GLU A C 1
ATOM 664 O O . GLU A 1 80 ? -4.830 9.345 0.937 1.00 94.62 80 GLU A O 1
ATOM 669 N N . ASN A 1 81 ? -4.021 7.322 0.385 1.00 94.50 81 ASN A N 1
ATOM 670 C CA . ASN A 1 81 ? -5.122 6.967 -0.511 1.00 94.50 81 ASN A CA 1
ATOM 671 C C . ASN A 1 81 ? -6.357 6.473 0.243 1.00 94.50 81 ASN A C 1
ATOM 673 O O . ASN A 1 81 ? -7.477 6.797 -0.150 1.00 94.50 81 ASN A O 1
ATOM 677 N N . MET A 1 82 ? -6.180 5.704 1.319 1.00 93.94 82 MET A N 1
ATOM 678 C CA . MET A 1 82 ? -7.306 5.201 2.104 1.00 93.94 82 MET A CA 1
ATOM 679 C C . MET A 1 82 ? -8.084 6.344 2.746 1.00 93.94 82 MET A C 1
ATOM 681 O O . MET A 1 82 ? -9.308 6.287 2.710 1.00 93.94 82 MET A O 1
ATOM 685 N N . LEU A 1 83 ? -7.404 7.401 3.209 1.00 92.00 83 LEU A N 1
ATOM 686 C CA . LEU A 1 83 ? -8.054 8.615 3.721 1.00 92.00 83 LEU A CA 1
ATOM 687 C C . LEU A 1 83 ? -8.934 9.318 2.680 1.00 92.00 83 LEU A C 1
ATOM 689 O O . LEU A 1 83 ? -9.931 9.936 3.038 1.00 92.00 83 LEU A O 1
ATOM 693 N N . GLN A 1 84 ? -8.563 9.251 1.400 1.00 91.19 84 GLN A N 1
ATOM 694 C CA . GLN A 1 84 ? -9.275 9.951 0.327 1.00 91.19 84 GLN A CA 1
ATOM 695 C C . GLN A 1 84 ? -10.397 9.119 -0.294 1.00 91.19 84 GLN A C 1
ATOM 697 O O . GLN A 1 84 ? -11.364 9.677 -0.810 1.00 91.19 84 GLN A O 1
ATOM 702 N N . HIS A 1 85 ? -10.260 7.793 -0.295 1.00 88.25 85 HIS A N 1
ATOM 703 C CA . HIS A 1 85 ? -11.061 6.928 -1.162 1.00 88.25 85 HIS A CA 1
ATOM 704 C C . HIS A 1 85 ? -11.800 5.803 -0.434 1.00 88.25 85 HIS A C 1
ATOM 706 O O . HIS A 1 85 ? -12.539 5.062 -1.080 1.00 88.25 85 HIS A O 1
ATOM 712 N N . SER A 1 86 ? -11.622 5.641 0.880 1.00 88.38 86 SER A N 1
ATOM 713 C CA . SER A 1 86 ? -12.214 4.518 1.609 1.00 88.38 86 SER A CA 1
ATOM 714 C C . SER A 1 86 ? -12.486 4.833 3.081 1.00 88.38 86 SER A C 1
ATOM 716 O O . SER A 1 86 ? -12.000 5.812 3.632 1.00 88.38 86 SER A O 1
ATOM 718 N N . THR A 1 87 ? -13.202 3.932 3.749 1.00 87.25 87 THR A N 1
ATOM 719 C CA . THR A 1 87 ? -13.291 3.885 5.217 1.00 87.25 87 THR A CA 1
ATOM 720 C C . THR A 1 87 ? -12.302 2.881 5.820 1.00 87.25 87 THR A C 1
ATOM 722 O O . THR A 1 87 ? -12.477 2.459 6.960 1.00 87.25 87 THR A O 1
ATOM 725 N N . CYS A 1 88 ? -11.306 2.421 5.052 1.00 89.44 88 CYS A N 1
ATOM 726 C CA . CYS A 1 88 ? -10.355 1.409 5.495 1.00 89.44 88 CYS A CA 1
ATOM 727 C C . CYS A 1 88 ? -9.438 1.965 6.593 1.00 89.44 88 CYS A C 1
ATOM 729 O O . CYS A 1 88 ? -8.818 3.011 6.423 1.00 89.44 88 CYS A O 1
ATOM 731 N N . GLN A 1 89 ? -9.346 1.240 7.708 1.00 91.25 89 GLN A N 1
ATOM 732 C CA . GLN A 1 89 ? -8.530 1.592 8.881 1.00 91.25 89 GLN A CA 1
ATOM 733 C C . GLN A 1 89 ? -7.453 0.529 9.177 1.00 91.25 89 GLN A C 1
ATOM 735 O O . GLN A 1 89 ? -6.586 0.725 10.026 1.00 91.25 89 GLN A O 1
ATOM 740 N N . SER A 1 90 ? -7.518 -0.621 8.495 1.00 91.69 90 SER A N 1
ATOM 741 C CA . SER A 1 90 ? -6.654 -1.781 8.727 1.00 91.69 90 SER A CA 1
ATOM 742 C C . SER A 1 90 ? -5.735 -2.030 7.537 1.00 91.69 90 SER A C 1
ATOM 744 O O . SER A 1 90 ? -6.185 -2.136 6.400 1.00 91.69 90 SER A O 1
ATOM 746 N N . PHE A 1 91 ? -4.448 -2.168 7.821 1.00 91.94 91 PHE A N 1
ATOM 747 C CA . PHE A 1 91 ? -3.380 -2.341 6.851 1.00 91.94 91 PHE A CA 1
ATOM 748 C C . PHE A 1 91 ? -2.643 -3.659 7.105 1.00 91.94 91 PHE A C 1
ATOM 750 O O . PHE A 1 91 ? -2.461 -4.093 8.246 1.00 91.94 91 PHE A O 1
ATOM 757 N N . GLU A 1 92 ? -2.199 -4.296 6.028 1.00 92.38 92 GLU A N 1
ATOM 758 C CA . GLU A 1 92 ? -1.439 -5.545 6.057 1.00 92.38 92 GLU A CA 1
ATOM 759 C C . GLU A 1 92 ? -0.070 -5.319 5.403 1.00 92.38 92 GLU A C 1
ATOM 761 O O . GLU A 1 92 ? 0.034 -4.625 4.391 1.00 92.38 92 GLU A O 1
ATOM 766 N N . THR A 1 93 ? 0.993 -5.879 5.983 1.00 89.50 93 THR A N 1
ATOM 767 C CA . THR A 1 93 ? 2.360 -5.796 5.443 1.00 89.50 93 THR A CA 1
ATOM 768 C C . THR A 1 93 ? 3.125 -7.094 5.679 1.00 89.50 93 THR A C 1
ATOM 770 O O . THR A 1 93 ? 2.956 -7.738 6.710 1.00 89.50 93 THR A O 1
ATOM 773 N N . ASP A 1 94 ? 3.996 -7.477 4.747 1.00 87.94 94 ASP A N 1
ATOM 774 C CA . ASP A 1 94 ? 4.943 -8.587 4.909 1.00 87.94 94 ASP A CA 1
ATOM 775 C C . ASP A 1 94 ? 6.291 -8.162 5.505 1.00 87.94 94 ASP A C 1
ATOM 777 O O . ASP A 1 94 ? 7.226 -8.962 5.593 1.00 87.94 94 ASP A O 1
ATOM 781 N N . CYS A 1 95 ? 6.390 -6.923 5.985 1.00 84.00 95 CYS A N 1
ATOM 782 C CA . CYS A 1 95 ? 7.515 -6.461 6.778 1.00 84.00 95 CYS A CA 1
ATOM 783 C C . CYS A 1 95 ? 7.303 -6.829 8.257 1.00 84.00 95 CYS A C 1
ATOM 785 O O . CYS A 1 95 ? 6.353 -6.365 8.884 1.00 84.00 95 CYS A O 1
ATOM 787 N N . LYS A 1 96 ? 8.184 -7.668 8.824 1.00 71.69 96 LYS A N 1
ATOM 788 C CA . LYS A 1 96 ? 8.089 -8.146 10.223 1.00 71.69 96 LYS A CA 1
ATOM 789 C C . LYS A 1 96 ? 8.335 -7.062 11.269 1.00 71.69 96 LYS A C 1
ATOM 791 O O . LYS A 1 96 ? 7.851 -7.183 12.388 1.00 71.69 96 LYS A O 1
ATOM 796 N N . GLU A 1 97 ? 9.082 -6.022 10.914 1.00 65.81 97 GLU A N 1
ATOM 797 C CA . GLU A 1 97 ? 9.512 -4.989 11.854 1.00 65.81 97 GLU A CA 1
ATOM 798 C C . GLU A 1 97 ? 9.119 -3.585 11.372 1.00 65.81 97 GLU A C 1
ATOM 800 O O . GLU A 1 97 ? 9.987 -2.749 11.109 1.00 65.81 97 GLU A O 1
ATOM 805 N N . PRO A 1 98 ? 7.813 -3.269 11.287 1.00 59.09 98 PRO A N 1
ATOM 806 C CA . PRO A 1 98 ? 7.388 -1.892 11.055 1.00 59.09 98 PRO A CA 1
ATOM 807 C C . PRO A 1 98 ? 7.863 -0.956 12.185 1.00 59.09 98 PRO A C 1
ATOM 809 O O . PRO A 1 98 ? 8.076 0.228 11.971 1.00 59.09 98 PRO A O 1
ATOM 812 N N . GLY A 1 99 ? 8.118 -1.496 13.383 1.00 55.06 99 GLY A N 1
ATOM 813 C CA . GLY A 1 99 ? 8.716 -0.772 14.510 1.00 55.06 99 GLY A CA 1
ATOM 814 C C . GLY A 1 99 ? 10.243 -0.611 14.461 1.00 55.06 99 GLY A C 1
ATOM 815 O O . GLY A 1 99 ? 10.774 0.119 15.289 1.00 55.06 99 GLY A O 1
ATOM 816 N N . ALA A 1 100 ? 10.956 -1.245 13.513 1.00 53.94 100 ALA A N 1
ATOM 817 C CA . ALA A 1 100 ? 12.393 -1.024 13.259 1.00 53.94 100 ALA A CA 1
ATOM 818 C C . ALA A 1 100 ? 12.647 0.095 12.224 1.00 53.94 100 ALA A C 1
ATOM 820 O O . ALA A 1 100 ? 13.772 0.316 11.764 1.00 53.94 100 ALA A O 1
ATOM 821 N N . TRP A 1 101 ? 11.617 0.893 11.929 1.00 58.25 101 TRP A N 1
ATOM 822 C CA . TRP A 1 101 ? 11.740 2.161 11.215 1.00 58.25 101 TRP A CA 1
ATOM 823 C C . TRP A 1 101 ? 12.472 3.328 11.928 1.00 58.25 101 TRP A C 1
ATOM 825 O O . TRP A 1 101 ? 12.611 4.356 11.267 1.00 58.25 101 TRP A O 1
ATOM 835 N N . PRO A 1 102 ? 13.015 3.259 13.171 1.00 41.25 102 PRO A N 1
ATOM 836 C CA . PRO A 1 102 ? 13.736 4.377 13.792 1.00 41.25 102 PRO A CA 1
ATOM 837 C C . PRO A 1 102 ? 14.963 4.884 13.023 1.00 41.25 102 PRO A C 1
ATOM 839 O O . PRO A 1 102 ? 15.445 5.975 13.307 1.00 41.25 102 PRO A O 1
ATOM 842 N N . SER A 1 103 ? 15.458 4.152 12.017 1.00 53.66 103 SER A N 1
ATOM 843 C CA . SER A 1 103 ? 16.463 4.679 11.078 1.00 53.66 103 SER A CA 1
ATOM 844 C C . SER A 1 103 ? 15.891 5.665 10.035 1.00 53.66 103 SER A C 1
ATOM 846 O O . SER A 1 103 ? 16.650 6.218 9.241 1.00 53.66 103 SER A O 1
ATOM 848 N N . PHE A 1 104 ? 14.576 5.933 10.054 1.00 62.31 104 PHE A N 1
ATOM 849 C CA . PHE A 1 104 ? 13.831 6.747 9.082 1.00 62.31 104 PHE A CA 1
ATOM 850 C C . PHE A 1 104 ? 12.920 7.789 9.752 1.00 62.31 104 PHE A C 1
ATOM 852 O O . PHE A 1 104 ? 11.732 7.862 9.437 1.00 62.31 104 PHE A O 1
ATOM 859 N N . ALA A 1 105 ? 13.470 8.607 10.656 1.00 67.06 105 ALA A N 1
ATOM 860 C CA . ALA A 1 105 ? 12.713 9.578 11.458 1.00 67.06 105 ALA A CA 1
ATOM 861 C C . ALA A 1 105 ? 11.646 10.358 10.660 1.00 67.06 105 ALA A C 1
ATOM 863 O O . ALA A 1 105 ? 10.497 10.412 11.074 1.00 67.06 105 ALA A O 1
ATOM 864 N N . THR A 1 106 ? 11.983 10.874 9.473 1.00 73.44 106 THR A N 1
ATOM 865 C CA . THR A 1 106 ? 11.050 11.666 8.651 1.00 73.44 106 THR A CA 1
ATOM 866 C C . THR A 1 106 ? 9.912 10.850 8.031 1.00 73.44 106 THR A C 1
ATOM 868 O O . THR A 1 106 ? 8.792 11.337 7.918 1.00 73.44 106 THR A O 1
ATOM 871 N N . GLU A 1 107 ? 10.164 9.622 7.575 1.00 73.19 107 GLU A N 1
ATOM 872 C CA . GLU A 1 107 ? 9.096 8.789 7.000 1.00 73.19 107 GLU A CA 1
ATOM 873 C C . GLU A 1 107 ? 8.183 8.233 8.084 1.00 73.19 107 GLU A C 1
ATOM 875 O O . GLU A 1 107 ? 6.965 8.201 7.906 1.00 73.19 107 GLU A O 1
ATOM 880 N N . LEU A 1 108 ? 8.777 7.844 9.213 1.00 77.62 108 LEU A N 1
ATOM 881 C CA . LEU A 1 108 ? 8.046 7.391 10.382 1.00 77.62 108 LEU A CA 1
ATOM 882 C C . LEU A 1 108 ? 7.156 8.513 10.928 1.00 77.62 108 LEU A C 1
ATOM 884 O O . LEU A 1 108 ? 5.965 8.283 11.075 1.00 77.62 108 LEU A O 1
ATOM 888 N N . GLU A 1 109 ? 7.671 9.736 11.084 1.00 81.81 109 GLU A N 1
ATOM 889 C CA . GLU A 1 109 ? 6.891 10.906 11.520 1.00 81.81 109 GLU A CA 1
ATOM 890 C C . GLU A 1 109 ? 5.689 11.172 10.601 1.00 81.81 109 GLU A C 1
ATOM 892 O O . GLU A 1 109 ? 4.582 11.456 11.063 1.00 81.81 109 GLU A O 1
ATOM 897 N N . ARG A 1 110 ? 5.866 11.034 9.280 1.00 85.19 110 ARG A N 1
ATOM 898 C CA . ARG A 1 110 ? 4.759 11.183 8.321 1.00 85.19 110 ARG A CA 1
ATOM 899 C C . ARG A 1 110 ? 3.717 10.083 8.477 1.00 85.19 110 ARG A C 1
ATOM 901 O O . ARG A 1 110 ? 2.527 10.365 8.368 1.00 85.19 110 ARG A O 1
ATOM 908 N N . ILE A 1 111 ? 4.146 8.842 8.700 1.00 84.88 111 ILE A N 1
ATOM 909 C CA . ILE A 1 111 ? 3.233 7.722 8.936 1.00 84.88 111 ILE A CA 1
ATOM 910 C C . ILE A 1 111 ? 2.507 7.902 10.272 1.00 84.88 111 ILE A C 1
ATOM 912 O O . ILE A 1 111 ? 1.289 7.793 10.293 1.00 84.88 111 ILE A O 1
ATOM 916 N N . GLU A 1 112 ? 3.207 8.241 11.352 1.00 85.19 112 GLU A N 1
ATOM 917 C CA . GLU A 1 112 ? 2.632 8.531 12.673 1.00 85.19 112 GLU A CA 1
ATOM 918 C C . GLU A 1 112 ? 1.628 9.688 12.610 1.00 85.19 112 GLU A C 1
ATOM 920 O O . GLU A 1 112 ? 0.531 9.589 13.151 1.00 85.19 112 GLU A O 1
ATOM 925 N N . THR A 1 113 ? 1.940 10.749 11.861 1.00 88.88 113 THR A N 1
ATOM 926 C CA . THR A 1 113 ? 0.999 11.853 11.619 1.00 88.88 113 THR A CA 1
ATOM 927 C C . THR A 1 113 ? -0.257 11.362 10.904 1.00 88.88 113 THR A C 1
ATOM 929 O O . THR A 1 113 ? -1.368 11.716 11.293 1.00 88.88 113 THR A O 1
ATOM 932 N N . LEU A 1 114 ? -0.106 10.522 9.874 1.00 89.19 114 LEU A N 1
ATOM 933 C CA . LEU A 1 114 ? -1.251 9.939 9.177 1.00 89.19 114 LEU A CA 1
ATOM 934 C C . LEU A 1 114 ? -2.059 9.011 10.086 1.00 89.19 114 LEU A C 1
ATOM 936 O O . LEU A 1 114 ? -3.278 9.008 9.9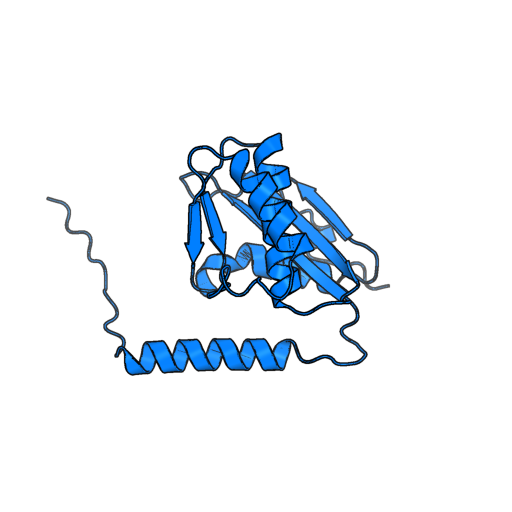68 1.00 89.19 114 LEU A O 1
ATOM 940 N N . GLN A 1 115 ? -1.421 8.261 10.993 1.00 89.56 115 GLN A N 1
ATOM 941 C CA . GLN A 1 115 ? -2.107 7.372 11.941 1.00 89.56 115 GLN A CA 1
ATOM 942 C C . GLN A 1 115 ? -3.135 8.121 12.796 1.00 89.56 115 GLN A C 1
ATOM 944 O O . GLN A 1 115 ? -4.195 7.569 13.067 1.00 89.56 115 GLN A O 1
ATOM 949 N N . ILE A 1 116 ? -2.885 9.388 13.150 1.00 90.50 116 ILE A N 1
ATOM 950 C CA . ILE A 1 116 ? -3.832 10.225 13.915 1.00 90.50 116 ILE A CA 1
ATOM 951 C C . ILE A 1 116 ? -5.173 10.386 13.176 1.00 90.50 116 ILE A C 1
ATOM 953 O O . ILE A 1 116 ? -6.219 10.550 13.802 1.00 90.50 116 ILE A O 1
ATOM 957 N N . CYS A 1 117 ? -5.171 10.305 11.843 1.00 92.25 117 CYS A N 1
ATOM 958 C CA . CYS A 1 117 ? -6.380 10.389 11.025 1.00 92.25 117 CYS A CA 1
ATOM 959 C C . CYS A 1 117 ? -7.188 9.077 10.976 1.00 92.25 117 CYS A C 1
ATOM 961 O O . CYS A 1 117 ? -8.246 9.048 10.347 1.00 92.25 117 CYS A O 1
ATOM 963 N N . PHE A 1 118 ? -6.714 8.007 11.621 1.00 89.81 118 PHE A N 1
ATOM 964 C CA . PHE A 1 118 ? -7.340 6.687 11.644 1.00 89.81 118 PHE A CA 1
ATOM 965 C C . PHE A 1 118 ? -7.751 6.304 13.081 1.00 89.81 118 PHE A C 1
ATOM 967 O O . PHE A 1 118 ? -6.923 5.778 13.827 1.00 89.81 118 PHE A O 1
ATOM 974 N N . PRO A 1 119 ? -9.014 6.541 13.497 1.00 90.25 119 PRO A N 1
ATOM 975 C CA . PRO A 1 119 ? -9.464 6.276 14.869 1.00 90.25 119 PRO A CA 1
ATOM 976 C C . PRO A 1 119 ? -9.269 4.826 15.332 1.00 90.25 119 PRO A C 1
ATOM 978 O O . PRO A 1 119 ? -8.988 4.595 16.503 1.00 90.25 119 PRO A O 1
ATOM 981 N N . ASP A 1 120 ? -9.371 3.872 14.403 1.00 91.38 120 ASP A N 1
ATOM 982 C CA . ASP A 1 120 ? -9.228 2.433 14.652 1.00 91.38 120 ASP A CA 1
ATOM 983 C C . ASP A 1 120 ? -8.032 1.853 13.876 1.00 91.38 120 ASP A C 1
ATOM 985 O O . ASP A 1 120 ? -8.111 0.768 13.287 1.00 91.38 120 ASP A O 1
ATOM 989 N N . PHE A 1 121 ? -6.925 2.605 13.817 1.00 88.81 121 PHE A N 1
ATOM 990 C CA . PHE A 1 121 ? -5.734 2.211 13.066 1.00 88.81 121 PHE A CA 1
ATOM 991 C C . PHE A 1 121 ? -5.222 0.830 13.481 1.00 88.81 121 PHE A C 1
ATOM 993 O O . PHE A 1 121 ? -4.948 0.560 14.654 1.00 88.81 121 PHE A O 1
ATOM 1000 N N . LYS A 1 122 ? -5.004 -0.033 12.489 1.00 90.06 122 LYS A N 1
ATOM 1001 C CA . LYS A 1 122 ? -4.394 -1.343 12.699 1.00 90.06 122 LYS A CA 1
ATOM 1002 C C . LYS A 1 122 ? -3.400 -1.644 11.594 1.00 90.06 122 LYS A C 1
ATOM 1004 O O . LYS A 1 122 ? -3.748 -1.577 10.422 1.00 90.06 122 LYS A O 1
ATOM 1009 N N . ILE A 1 123 ? -2.195 -2.069 11.960 1.00 88.81 123 ILE A N 1
ATOM 1010 C CA . ILE A 1 123 ? -1.255 -2.701 11.034 1.00 88.81 123 ILE A CA 1
ATOM 1011 C C . ILE A 1 123 ? -1.009 -4.141 11.478 1.00 88.81 123 ILE A C 1
ATOM 1013 O O . ILE A 1 123 ? -0.787 -4.406 12.658 1.00 88.81 123 ILE A O 1
ATOM 1017 N N . THR A 1 124 ? -1.086 -5.086 10.545 1.00 88.81 124 THR A N 1
ATOM 1018 C CA . THR A 1 124 ? -0.844 -6.505 10.822 1.00 88.81 124 THR A CA 1
ATOM 1019 C C . THR A 1 124 ? 0.219 -7.072 9.905 1.00 88.81 124 THR A C 1
ATOM 1021 O O . THR A 1 124 ? 0.258 -6.777 8.711 1.00 88.81 124 THR A O 1
ATOM 1024 N N . TYR A 1 125 ? 1.086 -7.899 10.485 1.00 87.12 125 TYR A N 1
ATOM 1025 C CA . TYR A 1 125 ? 2.024 -8.688 9.709 1.00 87.12 125 TYR A CA 1
ATOM 1026 C C . TYR A 1 125 ? 1.290 -9.833 9.007 1.00 87.12 125 TYR A C 1
ATOM 1028 O O . TYR A 1 125 ? 0.550 -10.584 9.648 1.00 87.12 125 TYR A O 1
ATOM 1036 N N . VAL A 1 126 ? 1.554 -10.004 7.714 1.00 88.81 126 VAL A N 1
ATOM 1037 C CA . VAL A 1 126 ? 1.113 -11.152 6.919 1.00 88.81 126 VAL A CA 1
ATOM 1038 C C . VAL A 1 126 ? 2.317 -11.801 6.235 1.00 88.81 126 VAL A C 1
ATOM 1040 O O . VAL A 1 126 ? 3.241 -11.106 5.825 1.00 88.81 126 VAL A O 1
ATOM 1043 N N . PRO A 1 127 ? 2.361 -13.133 6.071 1.00 87.88 127 PRO A N 1
ATOM 1044 C CA . PRO A 1 127 ? 3.411 -13.761 5.277 1.00 87.88 127 PRO A CA 1
ATOM 1045 C C . PRO A 1 127 ? 3.430 -13.205 3.848 1.00 87.88 127 PRO A C 1
ATOM 1047 O O . PRO A 1 127 ? 2.378 -12.949 3.264 1.00 87.88 127 PRO A O 1
ATOM 1050 N N . ARG A 1 128 ? 4.613 -13.111 3.234 1.00 85.81 128 ARG A N 1
ATOM 1051 C CA . ARG A 1 128 ? 4.787 -12.634 1.849 1.00 85.81 128 ARG A CA 1
ATOM 1052 C C . ARG A 1 128 ? 3.918 -13.382 0.832 1.00 85.81 128 ARG A C 1
ATOM 1054 O O . ARG A 1 128 ? 3.394 -12.797 -0.111 1.00 85.81 128 ARG A O 1
ATOM 1061 N N . THR A 1 129 ? 3.670 -14.669 1.074 1.00 85.12 129 THR A N 1
ATOM 1062 C CA . THR A 1 129 ? 2.759 -15.509 0.278 1.00 85.12 129 THR A CA 1
ATOM 1063 C C . THR A 1 129 ? 1.301 -15.036 0.287 1.00 85.12 129 THR A C 1
ATOM 1065 O O . THR A 1 129 ? 0.538 -15.438 -0.585 1.00 85.12 129 THR A O 1
ATOM 1068 N N . GLN A 1 130 ? 0.914 -14.176 1.230 1.00 85.06 130 GLN A N 1
ATOM 1069 C CA . GLN A 1 130 ? -0.403 -13.543 1.317 1.00 85.06 130 GLN A CA 1
ATOM 1070 C C . GLN A 1 130 ? -0.409 -12.097 0.786 1.00 85.06 130 GLN A C 1
ATOM 1072 O O . GLN A 1 130 ? -1.483 -11.581 0.495 1.00 85.06 130 GLN A O 1
ATOM 1077 N N . ASN A 1 131 ? 0.760 -11.475 0.572 1.00 89.31 131 ASN A N 1
ATOM 1078 C CA . ASN A 1 131 ? 0.908 -10.111 0.034 1.00 89.31 131 ASN A CA 1
ATOM 1079 C C . ASN A 1 131 ? 1.276 -10.085 -1.471 1.00 89.31 131 ASN A C 1
ATOM 1081 O O . ASN A 1 131 ? 1.871 -9.135 -1.979 1.00 89.31 131 ASN A O 1
ATOM 1085 N N . GLN A 1 132 ? 0.929 -11.144 -2.212 1.00 90.25 132 GLN A N 1
ATOM 1086 C CA . GLN A 1 132 ? 1.392 -11.366 -3.592 1.00 90.25 132 GLN A CA 1
ATOM 1087 C C . GLN A 1 132 ? 0.991 -10.260 -4.579 1.00 90.25 132 GLN A C 1
ATOM 1089 O O . GLN A 1 132 ? 1.736 -9.975 -5.516 1.00 90.25 132 GLN A O 1
ATOM 1094 N N . ILE A 1 133 ? -0.180 -9.642 -4.396 1.00 90.69 133 ILE A N 1
ATOM 1095 C CA . ILE A 1 133 ? -0.679 -8.603 -5.308 1.00 90.69 133 ILE A CA 1
ATOM 1096 C C . ILE A 1 133 ? 0.180 -7.341 -5.187 1.00 90.69 133 ILE A C 1
ATOM 1098 O O . ILE A 1 133 ? 0.700 -6.863 -6.195 1.00 90.69 133 ILE A O 1
ATOM 1102 N N . SER A 1 134 ? 0.378 -6.836 -3.967 1.00 92.44 134 SER A N 1
ATOM 1103 C CA . SER A 1 134 ? 1.222 -5.664 -3.694 1.00 92.44 134 SER A CA 1
ATOM 1104 C C . SER A 1 134 ? 2.655 -5.891 -4.173 1.00 92.44 134 SER A C 1
ATOM 1106 O O . SER A 1 134 ? 3.237 -5.036 -4.843 1.00 92.44 134 SER A O 1
ATOM 1108 N N . ASP A 1 135 ? 3.187 -7.089 -3.925 1.00 90.25 135 ASP A N 1
ATOM 1109 C CA . ASP A 1 135 ? 4.501 -7.518 -4.396 1.00 90.25 135 ASP A CA 1
ATOM 1110 C C . ASP A 1 135 ? 4.617 -7.505 -5.923 1.00 90.25 135 ASP A C 1
ATOM 1112 O O . ASP A 1 135 ? 5.602 -7.016 -6.485 1.00 90.25 135 ASP A O 1
ATOM 1116 N N . SER A 1 136 ? 3.609 -8.038 -6.614 1.00 90.06 136 SER A N 1
ATOM 1117 C CA . SER A 1 136 ? 3.569 -8.064 -8.074 1.00 90.06 136 SER A CA 1
ATOM 1118 C C . SER A 1 136 ? 3.482 -6.650 -8.647 1.00 90.06 136 SER A C 1
ATOM 1120 O O . SER A 1 136 ? 4.212 -6.317 -9.583 1.00 90.06 136 SER A O 1
ATOM 1122 N N . LEU A 1 137 ? 2.676 -5.777 -8.036 1.00 92.44 137 LEU A N 1
ATOM 1123 C CA . LEU A 1 137 ? 2.574 -4.363 -8.394 1.00 92.44 137 LEU A CA 1
ATOM 1124 C C . LEU A 1 137 ? 3.914 -3.635 -8.216 1.00 92.44 137 LEU A C 1
ATOM 1126 O O . LEU A 1 137 ? 4.339 -2.921 -9.126 1.00 92.44 137 LEU A O 1
ATOM 1130 N N . ALA A 1 138 ? 4.609 -3.847 -7.097 1.00 90.88 138 ALA A N 1
ATOM 1131 C CA . ALA A 1 138 ? 5.916 -3.251 -6.826 1.00 90.88 138 ALA A CA 1
ATOM 1132 C C . ALA A 1 138 ? 6.997 -3.755 -7.798 1.00 90.88 138 ALA A C 1
ATOM 1134 O O . ALA A 1 138 ? 7.798 -2.972 -8.319 1.00 90.88 138 ALA A O 1
ATOM 1135 N N . ARG A 1 139 ? 7.015 -5.062 -8.087 1.00 88.75 139 ARG A N 1
ATOM 1136 C CA . ARG A 1 139 ? 7.921 -5.662 -9.081 1.00 88.75 139 ARG A CA 1
ATOM 1137 C C . ARG A 1 139 ? 7.661 -5.117 -10.478 1.00 88.75 139 ARG A C 1
ATOM 1139 O O . ARG A 1 139 ? 8.606 -4.761 -11.178 1.00 88.75 139 ARG A O 1
ATOM 1146 N N . THR A 1 140 ? 6.390 -5.013 -10.849 1.00 88.75 140 THR A N 1
ATOM 1147 C CA . THR A 1 140 ? 5.962 -4.447 -12.126 1.00 88.75 140 THR A CA 1
ATOM 1148 C C . THR A 1 140 ? 6.456 -3.012 -12.252 1.00 88.75 140 THR A C 1
ATOM 1150 O O . THR A 1 140 ? 7.173 -2.724 -13.203 1.00 88.75 140 THR A O 1
ATOM 1153 N N . ALA A 1 141 ? 6.228 -2.146 -11.258 1.00 89.62 141 ALA A N 1
ATOM 1154 C CA . ALA A 1 141 ? 6.768 -0.782 -11.262 1.00 89.62 141 ALA A CA 1
ATOM 1155 C C . ALA A 1 141 ? 8.278 -0.718 -11.480 1.00 89.62 141 ALA A C 1
ATOM 1157 O O . ALA A 1 141 ? 8.760 0.091 -12.274 1.00 89.62 141 ALA A O 1
ATOM 1158 N N . ARG A 1 142 ? 9.029 -1.581 -10.792 1.00 86.62 142 ARG A N 1
ATOM 1159 C CA . ARG A 1 142 ? 10.490 -1.627 -10.900 1.00 86.62 142 ARG A CA 1
ATOM 1160 C C . ARG A 1 142 ? 10.958 -1.962 -12.319 1.00 86.62 142 ARG A C 1
ATOM 1162 O O . ARG A 1 142 ? 12.017 -1.493 -12.720 1.00 86.62 142 ARG A O 1
ATOM 1169 N N . SER A 1 143 ? 10.173 -2.743 -13.063 1.00 84.62 143 SER A N 1
ATOM 1170 C CA . SER A 1 143 ? 10.502 -3.169 -14.428 1.00 84.62 143 SER A CA 1
ATOM 1171 C C . SER A 1 143 ? 10.293 -2.096 -15.501 1.00 84.62 143 SER A C 1
ATOM 1173 O O . SER A 1 143 ? 10.826 -2.232 -16.598 1.00 84.62 143 SER A O 1
ATOM 1175 N N . PHE A 1 144 ? 9.549 -1.021 -15.217 1.00 82.44 144 PHE A N 1
ATOM 1176 C CA . PHE A 1 144 ? 9.338 0.042 -16.202 1.00 82.44 144 PHE A CA 1
ATOM 1177 C C . PHE A 1 144 ? 10.631 0.820 -16.451 1.00 82.44 144 PHE A C 1
ATOM 1179 O O . PHE A 1 144 ? 11.313 1.220 -15.509 1.00 82.44 144 P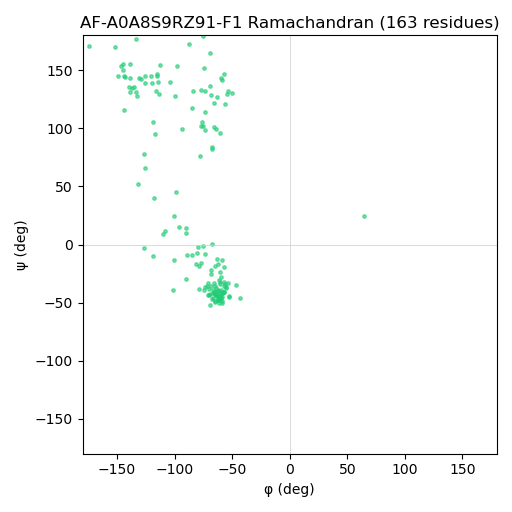HE A O 1
ATOM 1186 N N . HIS A 1 145 ? 10.938 1.119 -17.715 1.00 77.88 145 HIS A N 1
ATOM 1187 C CA . HIS A 1 145 ? 12.063 1.990 -18.071 1.00 77.88 145 HIS A CA 1
ATOM 1188 C C . HIS A 1 145 ? 11.803 3.447 -17.660 1.00 77.88 145 HIS A C 1
ATOM 1190 O O . HIS A 1 145 ? 12.663 4.098 -17.066 1.00 77.88 145 HIS A O 1
ATOM 1196 N N . ARG A 1 146 ? 10.582 3.939 -17.896 1.00 79.81 146 ARG A N 1
ATOM 1197 C CA . ARG A 1 146 ? 10.147 5.308 -17.572 1.00 79.81 146 ARG A CA 1
ATOM 1198 C C . ARG A 1 146 ? 9.607 5.424 -16.147 1.00 79.81 146 ARG A C 1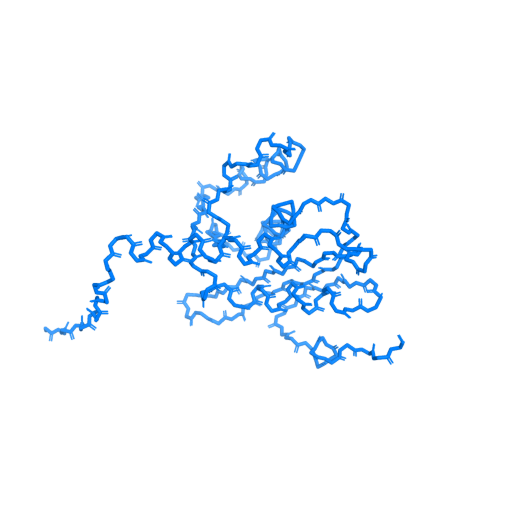
ATOM 1200 O O . ARG A 1 146 ? 9.477 4.423 -15.444 1.00 79.81 146 ARG A O 1
ATOM 1207 N N . GLU A 1 147 ? 9.338 6.652 -15.712 1.00 83.75 147 GLU A N 1
ATOM 1208 C CA . GLU A 1 147 ? 8.599 6.910 -14.475 1.00 83.75 147 GLU A CA 1
ATOM 1209 C C . GLU A 1 147 ? 7.211 6.261 -14.540 1.00 83.75 147 GLU A C 1
ATOM 1211 O O . GLU A 1 147 ? 6.574 6.235 -15.594 1.00 83.75 147 GLU A O 1
ATOM 1216 N N . LEU A 1 148 ? 6.761 5.715 -13.409 1.00 89.62 148 LEU A N 1
ATOM 1217 C CA . LEU A 1 148 ? 5.452 5.090 -13.283 1.00 89.62 148 LEU A CA 1
ATOM 1218 C C . LEU A 1 148 ? 4.770 5.608 -12.022 1.00 89.62 148 LEU A C 1
ATOM 1220 O O . LEU A 1 148 ? 5.332 5.512 -10.930 1.00 89.62 148 LEU A O 1
ATOM 1224 N N . TYR A 1 149 ? 3.543 6.088 -12.182 1.00 92.81 149 TYR A N 1
ATOM 1225 C CA . TYR A 1 149 ? 2.629 6.410 -11.097 1.00 92.81 149 TYR A CA 1
ATOM 1226 C C . TYR A 1 149 ? 1.214 6.060 -11.550 1.00 92.81 149 TYR A C 1
ATOM 1228 O O . TYR A 1 149 ? 0.707 6.632 -12.514 1.00 92.81 149 TYR A O 1
ATOM 1236 N N . PHE A 1 150 ? 0.590 5.095 -10.886 1.00 93.81 150 PHE A N 1
ATOM 1237 C CA . PHE A 1 150 ? -0.742 4.616 -11.226 1.00 93.81 150 PHE A CA 1
ATOM 1238 C C . PHE A 1 150 ? -1.560 4.367 -9.964 1.00 93.81 150 PHE A C 1
ATOM 1240 O O . PHE A 1 150 ? -1.063 3.751 -9.021 1.00 93.81 150 PHE A O 1
ATOM 1247 N N . ILE A 1 151 ? -2.818 4.809 -9.990 1.00 95.12 151 ILE A N 1
ATOM 1248 C CA . ILE A 1 151 ? -3.871 4.472 -9.031 1.00 95.12 151 ILE A CA 1
ATOM 1249 C C . ILE A 1 151 ? -5.117 4.122 -9.848 1.00 95.12 151 ILE A C 1
ATOM 1251 O O . ILE A 1 151 ? -5.485 4.871 -10.753 1.00 95.12 151 ILE A O 1
ATOM 1255 N N . GLY A 1 152 ? -5.766 2.998 -9.552 1.00 93.56 152 GLY A N 1
ATOM 1256 C CA . GLY A 1 152 ? -6.990 2.600 -10.247 1.00 93.56 152 GLY A CA 1
ATOM 1257 C C . GLY A 1 152 ? -7.643 1.347 -9.674 1.00 93.56 152 GLY A C 1
ATOM 1258 O O . GLY A 1 152 ? -7.072 0.666 -8.828 1.00 93.56 152 GLY A O 1
ATOM 1259 N N . CYS A 1 153 ? -8.857 1.044 -10.133 1.00 91.50 153 CYS A N 1
ATOM 1260 C CA . CYS A 1 153 ? -9.637 -0.122 -9.698 1.00 91.50 153 CYS A CA 1
ATOM 1261 C C . CYS A 1 153 ? -9.369 -1.391 -10.528 1.00 91.50 153 CYS A C 1
ATOM 1263 O O . CYS A 1 153 ? -9.802 -2.479 -10.163 1.00 91.50 153 CYS A O 1
ATOM 1265 N N . SER A 1 154 ? -8.631 -1.279 -11.635 1.00 88.38 154 SER A N 1
ATOM 1266 C CA . SER A 1 154 ? -8.318 -2.392 -12.536 1.00 88.38 154 SER A CA 1
ATOM 1267 C C . SER A 1 154 ? -6.902 -2.277 -13.088 1.00 88.38 154 SER A C 1
ATOM 1269 O O . SER A 1 154 ? -6.464 -1.173 -13.408 1.00 88.38 154 SER A O 1
ATOM 1271 N N . ILE A 1 155 ? -6.218 -3.408 -13.272 1.00 83.94 155 ILE A N 1
ATOM 1272 C CA . ILE A 1 155 ? -4.889 -3.460 -13.893 1.00 83.94 155 ILE A CA 1
ATOM 1273 C C . ILE A 1 155 ? -5.030 -3.229 -15.405 1.00 83.94 155 ILE A C 1
ATOM 1275 O O . ILE A 1 155 ? -5.606 -4.077 -16.093 1.00 83.94 155 ILE A O 1
ATOM 1279 N N . PRO A 1 156 ? -4.505 -2.124 -15.961 1.00 82.38 156 PRO A N 1
ATOM 1280 C CA . PRO A 1 156 ? -4.579 -1.905 -17.393 1.00 82.38 156 PRO A CA 1
ATOM 1281 C C . PRO A 1 156 ? -3.585 -2.811 -18.129 1.00 82.38 156 PRO A C 1
ATOM 1283 O O . PRO A 1 156 ? -2.521 -3.158 -17.616 1.00 82.38 156 PRO A O 1
ATOM 1286 N N . VAL A 1 157 ? -3.902 -3.165 -19.377 1.00 83.81 157 VAL A N 1
ATOM 1287 C CA . VAL A 1 157 ? -3.099 -4.108 -20.181 1.00 83.81 157 VAL A CA 1
ATOM 1288 C C . VAL A 1 157 ? -1.642 -3.657 -20.343 1.00 83.81 157 VAL A C 1
ATOM 1290 O O . VAL A 1 157 ? -0.739 -4.493 -20.342 1.00 83.81 157 VAL A O 1
ATOM 1293 N N . TRP A 1 158 ? -1.405 -2.346 -20.449 1.00 81.62 158 TRP A N 1
ATOM 1294 C CA . TRP A 1 158 ? -0.061 -1.773 -20.568 1.00 81.62 158 TRP A CA 1
ATOM 1295 C C . TRP A 1 158 ? 0.768 -1.923 -19.286 1.00 81.62 158 TRP A C 1
ATOM 1297 O O . TRP A 1 158 ? 1.992 -1.903 -19.358 1.00 81.62 158 TRP A O 1
ATOM 1307 N N . LEU A 1 159 ? 0.133 -2.104 -18.122 1.00 80.12 159 LEU A N 1
ATOM 1308 C CA . LEU A 1 159 ? 0.845 -2.272 -16.857 1.00 80.12 159 LEU A CA 1
ATOM 1309 C C . LEU A 1 159 ? 1.495 -3.658 -16.768 1.00 80.12 159 LEU A C 1
ATOM 1311 O O . LEU A 1 159 ? 2.613 -3.781 -16.287 1.00 80.12 159 LEU A O 1
ATOM 1315 N N . LEU A 1 160 ? 0.832 -4.689 -17.300 1.00 74.69 160 LEU A N 1
ATOM 1316 C CA . LEU A 1 160 ? 1.354 -6.063 -17.343 1.00 74.69 160 LEU A CA 1
ATOM 1317 C C . LEU A 1 160 ? 2.372 -6.294 -18.462 1.00 74.69 160 LEU A C 1
ATOM 1319 O O . LEU A 1 160 ? 3.111 -7.276 -18.436 1.00 74.69 160 LEU A O 1
ATOM 1323 N N . ARG A 1 161 ? 2.390 -5.416 -19.466 1.00 71.81 161 ARG A N 1
ATOM 1324 C CA . ARG A 1 161 ? 3.308 -5.474 -20.605 1.00 71.81 161 ARG A CA 1
ATOM 1325 C C . ARG A 1 161 ? 4.023 -4.133 -20.728 1.00 71.81 161 ARG A C 1
ATOM 1327 O O . ARG A 1 161 ? 3.626 -3.326 -21.572 1.00 71.81 161 ARG A O 1
ATOM 1334 N N . PRO A 1 162 ? 5.044 -3.885 -19.884 1.00 61.22 162 PRO A N 1
ATOM 1335 C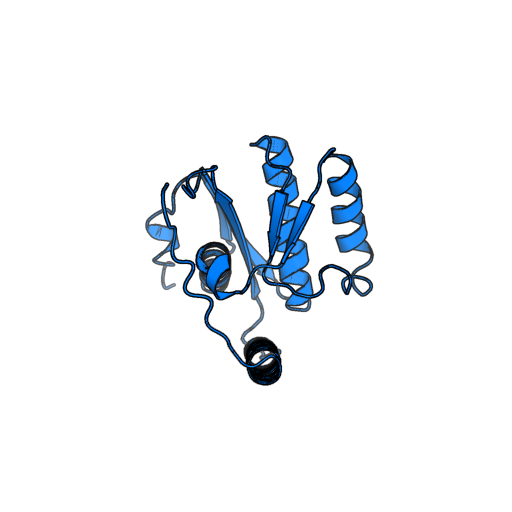 CA . PRO A 1 162 ? 5.828 -2.666 -19.966 1.00 61.22 162 PRO A CA 1
ATOM 1336 C C . PRO A 1 162 ? 6.357 -2.514 -21.397 1.00 61.22 162 PRO A C 1
ATOM 1338 O O . PRO A 1 162 ? 6.877 -3.492 -21.947 1.00 61.22 162 PRO A O 1
ATOM 1341 N N . PRO A 1 163 ? 6.225 -1.334 -22.023 1.00 59.56 163 PRO A N 1
ATOM 1342 C CA . PRO A 1 163 ? 6.809 -1.092 -23.333 1.00 59.56 163 PRO A CA 1
ATOM 1343 C C . PRO A 1 163 ? 8.313 -1.375 -23.280 1.00 59.56 163 PRO A C 1
ATOM 1345 O O . PRO A 1 163 ? 9.027 -0.763 -22.483 1.00 59.56 163 PRO A O 1
ATOM 1348 N N . GLN A 1 164 ? 8.774 -2.313 -24.107 1.00 55.41 164 GLN A N 1
ATOM 1349 C CA . GLN A 1 164 ? 10.196 -2.540 -24.340 1.00 55.41 164 GLN A CA 1
ATOM 1350 C C . GLN A 1 164 ? 10.684 -1.386 -25.215 1.00 55.41 164 GLN A C 1
ATOM 1352 O O . GLN A 1 164 ? 10.413 -1.370 -26.415 1.00 55.41 164 GLN A O 1
ATOM 1357 N N . VAL A 1 165 ? 11.304 -0.377 -24.607 1.00 56.03 165 VAL A N 1
ATOM 1358 C CA . VAL A 1 165 ? 12.017 0.685 -25.330 1.00 56.03 165 VAL A CA 1
ATOM 1359 C C . VAL A 1 165 ? 13.443 0.706 -24.830 1.00 56.03 165 VAL A C 1
ATOM 1361 O O . VAL A 1 165 ? 13.606 0.850 -23.597 1.00 56.03 165 VAL A O 1
#

Foldseek 3Di:
DDDDDPPPPPDPPVNVVVVVVVVVVVVCVVQPDDPLQQKWKWKDFDADPVRQTQKIKIWMDGPPDGVLVSQLVNVLVVLVVCLVPHLDQEEEDQDPPPVVCPVPVPSVVSVVVSNVVRPNHYYYYDHVVVVVRRVVRRVLNSPAPDTDIDMDRDDDPCSVPHDPD

Mean predicted aligned error: 10.84 Å

pLDDT: mean 76.76, std 17.66, range [27.08, 95.75]